Protein AF-A0A1X7TUS9-F1 (afdb_monomer_lite)

Foldseek 3Di:
DDPVVVCVVVVHDPVRVVVVVVCCVVPNPDDDDDPCVVPDDPPDDDPVSVVVVVVVVVVQLVVAFDDDPDDDPPDPDNVPDTDHDDDDD

Secondary structure (DSSP, 8-state):
--HHHHHHHTT--HHHHHHHHHHHHHHSS-PPPPTTTTPPPTTPPPHHHHHHHHHHHHHHHHHHPPPPSSPPTT-S-GGGPPPPPPP--

Structure (mmCIF, N/CA/C/O backbone):
data_AF-A0A1X7TUS9-F1
#
_entry.id   AF-A0A1X7TUS9-F1
#
loop_
_atom_site.group_PDB
_atom_site.id
_atom_site.type_symbol
_atom_site.label_atom_id
_atom_site.label_alt_id
_atom_site.label_comp_id
_atom_site.label_asym_id
_atom_site.label_entity_id
_atom_site.label_seq_id
_atom_site.pdbx_PDB_ins_code
_atom_site.Cartn_x
_atom_site.Cartn_y
_atom_site.Cartn_z
_atom_site.occupancy
_atom_site.B_iso_or_equiv
_atom_site.auth_seq_id
_atom_site.auth_comp_id
_atom_site.auth_asym_id
_atom_site.auth_atom_id
_atom_site.pdbx_PDB_model_num
ATOM 1 N N . ILE A 1 1 ? -18.640 -7.682 29.932 1.00 82.06 1 ILE A N 1
ATOM 2 C CA . ILE A 1 1 ? -17.200 -7.399 29.681 1.00 82.06 1 ILE A CA 1
ATOM 3 C C . ILE A 1 1 ? -16.974 -5.898 29.838 1.00 82.06 1 ILE A C 1
ATOM 5 O O . ILE A 1 1 ? -17.669 -5.131 29.184 1.00 82.06 1 ILE A O 1
ATOM 9 N N . CYS A 1 2 ? -16.066 -5.455 30.713 1.00 94.25 2 CYS A N 1
ATOM 10 C CA . CYS A 1 2 ? -15.755 -4.027 30.825 1.00 94.25 2 CYS A CA 1
ATOM 11 C C . CYS A 1 2 ? -14.844 -3.576 29.671 1.00 94.25 2 CYS A C 1
ATOM 13 O O . CYS A 1 2 ? -14.120 -4.378 29.081 1.00 94.25 2 CYS A O 1
ATOM 15 N N . LYS A 1 3 ? -14.834 -2.274 29.363 1.00 93.12 3 LYS A N 1
ATOM 16 C CA . LYS A 1 3 ? -14.017 -1.725 28.269 1.00 93.12 3 LYS A CA 1
ATOM 17 C C . LYS A 1 3 ? -12.530 -2.078 28.406 1.00 93.12 3 LYS A C 1
ATOM 19 O O . LYS A 1 3 ? -11.912 -2.439 27.415 1.00 93.12 3 LYS A O 1
ATOM 24 N N . LYS A 1 4 ? -11.959 -1.985 29.613 1.00 95.38 4 LYS A N 1
ATOM 25 C CA . LYS A 1 4 ? -10.539 -2.299 29.860 1.00 95.38 4 LYS A CA 1
ATOM 26 C C . LYS A 1 4 ? -10.213 -3.750 29.495 1.00 95.38 4 LYS A C 1
ATOM 28 O O . LYS A 1 4 ? -9.282 -3.977 28.732 1.00 95.38 4 LYS A O 1
ATOM 33 N N . LEU A 1 5 ? -11.025 -4.697 29.972 1.00 96.31 5 LEU A N 1
ATOM 34 C CA . LEU A 1 5 ? -10.868 -6.121 29.672 1.00 96.31 5 LEU A CA 1
ATOM 35 C C . LEU A 1 5 ? -11.017 -6.400 28.173 1.00 96.31 5 LEU A C 1
ATOM 37 O O . LEU A 1 5 ? -10.208 -7.121 27.609 1.00 96.31 5 LEU A O 1
ATOM 41 N N . PHE A 1 6 ? -11.998 -5.783 27.511 1.00 93.88 6 PHE A N 1
ATOM 42 C CA . PHE A 1 6 ? -12.179 -5.925 26.065 1.00 93.88 6 PHE A CA 1
ATOM 43 C C . PHE A 1 6 ? -10.944 -5.456 25.277 1.00 93.88 6 PHE A C 1
ATOM 45 O O . PHE A 1 6 ? -10.455 -6.171 24.410 1.00 93.88 6 PHE A O 1
ATOM 52 N N . LEU A 1 7 ? -10.411 -4.268 25.586 1.00 96.31 7 LEU A N 1
ATOM 53 C CA . LEU A 1 7 ? -9.220 -3.754 24.900 1.00 96.31 7 LEU A CA 1
ATOM 54 C C . LEU A 1 7 ? -7.987 -4.627 25.148 1.00 96.31 7 LEU A C 1
ATOM 56 O O . LEU A 1 7 ? -7.191 -4.795 24.231 1.00 96.31 7 LEU A O 1
ATOM 60 N N . PHE A 1 8 ? -7.852 -5.174 26.359 1.00 96.25 8 PHE A N 1
ATOM 61 C CA . PHE A 1 8 ? -6.766 -6.079 26.724 1.00 96.25 8 PHE A CA 1
ATOM 62 C C . PHE A 1 8 ? -6.850 -7.409 25.965 1.00 96.25 8 PHE A C 1
ATOM 64 O O . PHE A 1 8 ? -5.902 -7.769 25.280 1.00 96.25 8 PHE A O 1
ATOM 71 N N . VAL A 1 9 ? -7.999 -8.092 26.016 1.00 97.38 9 VAL A N 1
ATOM 72 C CA . VAL A 1 9 ? -8.203 -9.406 25.377 1.00 97.38 9 VAL A CA 1
ATOM 73 C C . VAL A 1 9 ? -7.973 -9.348 23.868 1.00 97.38 9 VAL A C 1
ATOM 75 O O . VAL A 1 9 ? -7.366 -10.250 23.303 1.00 97.38 9 VAL A O 1
ATOM 78 N N . TYR A 1 10 ? -8.432 -8.282 23.212 1.00 94.56 10 TYR A N 1
ATOM 79 C CA . TYR A 1 10 ? -8.308 -8.141 21.760 1.00 94.56 10 TYR A CA 1
ATOM 80 C C . TYR A 1 10 ? -7.086 -7.319 21.319 1.00 94.56 10 TYR A C 1
ATOM 82 O O . TYR A 1 10 ? -6.923 -7.070 20.125 1.00 94.56 10 TYR A O 1
ATOM 90 N N . SER A 1 11 ? -6.242 -6.860 22.252 1.00 96.50 11 SER A N 1
ATOM 91 C CA . SER A 1 11 ? -5.086 -5.993 21.969 1.00 96.50 11 SER A CA 1
ATOM 92 C C . SER A 1 11 ? -5.436 -4.765 21.109 1.00 96.50 11 SER A C 1
ATOM 94 O O . SER A 1 11 ? -4.701 -4.363 20.205 1.00 96.50 11 SER A O 1
ATOM 96 N N . ILE A 1 12 ? -6.591 -4.146 21.377 1.00 95.75 12 ILE A N 1
ATOM 97 C CA . ILE A 1 12 ? -7.125 -3.032 20.581 1.00 95.75 12 ILE A CA 1
ATOM 98 C C . ILE A 1 12 ? -6.787 -1.696 21.245 1.00 95.75 12 ILE A C 1
ATOM 100 O O . ILE A 1 12 ? -7.090 -1.451 22.412 1.00 95.75 12 ILE A O 1
ATOM 104 N N . ARG A 1 13 ? -6.244 -0.755 20.466 1.00 96.12 13 ARG A N 1
ATOM 105 C CA . ARG A 1 13 ? -6.046 0.631 20.920 1.00 96.12 13 ARG A CA 1
ATOM 106 C C . ARG A 1 13 ? -7.387 1.342 21.132 1.00 96.12 13 ARG A C 1
ATOM 108 O O . ARG A 1 13 ? -8.324 1.192 20.350 1.00 96.12 13 ARG A O 1
ATOM 115 N N . ASN A 1 14 ? -7.461 2.229 22.126 1.00 95.25 14 ASN A N 1
ATOM 116 C CA . ASN A 1 14 ? -8.684 2.986 22.436 1.00 95.25 14 ASN A CA 1
ATOM 117 C C . ASN A 1 14 ? -9.246 3.768 21.226 1.00 95.25 14 ASN A C 1
ATOM 119 O O . ASN A 1 14 ? -10.463 3.860 21.068 1.00 95.25 14 ASN A O 1
ATOM 123 N N . GLY A 1 15 ? -8.381 4.299 20.352 1.00 95.56 15 GLY A N 1
ATOM 124 C CA . GLY A 1 15 ? -8.796 4.962 19.108 1.00 95.56 15 GLY A CA 1
ATOM 125 C C . GLY A 1 15 ? -9.507 4.013 18.139 1.00 95.56 15 GLY A C 1
ATOM 126 O O . GLY A 1 15 ? -10.590 4.323 17.642 1.00 95.56 15 GLY A O 1
ATOM 127 N N . THR A 1 16 ? -8.957 2.813 17.946 1.00 94.31 16 THR A N 1
ATOM 128 C CA . THR A 1 16 ? -9.565 1.756 17.130 1.00 94.31 16 THR A CA 1
ATOM 129 C C . THR A 1 16 ? -10.927 1.344 17.686 1.00 94.31 16 THR A C 1
ATOM 131 O O . THR A 1 16 ? -11.889 1.264 16.927 1.00 94.31 16 THR A O 1
ATOM 134 N N . TYR A 1 17 ? -11.057 1.193 19.008 1.00 94.69 17 TYR A N 1
ATOM 135 C CA . TYR A 1 17 ? -12.343 0.911 19.654 1.00 94.69 17 TYR A CA 1
ATOM 136 C C . TYR A 1 17 ? -13.389 2.009 19.426 1.00 94.69 17 TYR A C 1
ATOM 138 O O . TYR A 1 17 ? -1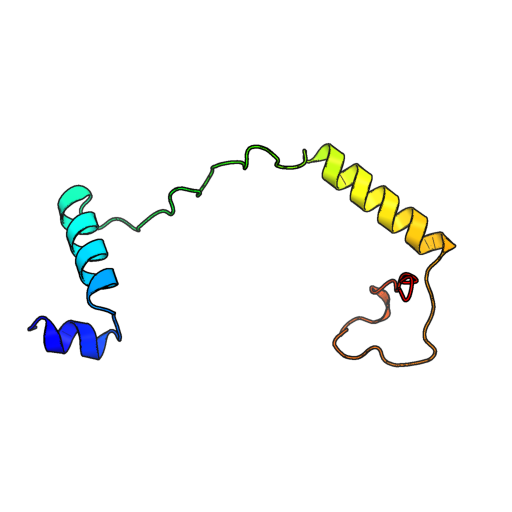4.525 1.706 19.069 1.00 94.69 17 TYR A O 1
ATOM 146 N N . LYS A 1 18 ? -13.021 3.291 19.582 1.00 95.38 18 LYS A N 1
ATOM 147 C CA . LYS A 1 18 ? -13.932 4.416 19.300 1.00 95.38 18 LYS A CA 1
ATOM 148 C C . LYS A 1 18 ? -14.425 4.381 17.849 1.00 95.38 18 LYS A C 1
ATOM 150 O O . LYS A 1 18 ? -15.614 4.575 17.603 1.00 95.38 18 LYS A O 1
ATOM 155 N N . ASN A 1 19 ? -13.530 4.085 16.906 1.00 93.94 19 ASN A N 1
ATOM 156 C CA . ASN A 1 19 ? -13.865 3.961 15.489 1.00 93.94 19 ASN A CA 1
ATOM 157 C C . ASN A 1 19 ? -14.787 2.769 15.203 1.00 93.94 19 ASN A C 1
ATOM 159 O O . ASN A 1 19 ? -15.757 2.930 14.467 1.00 93.94 19 ASN A O 1
ATOM 163 N N . LEU A 1 20 ? -14.525 1.608 15.811 1.00 93.12 20 LEU A N 1
ATOM 164 C CA . LEU A 1 20 ? -15.370 0.416 15.684 1.00 93.12 20 LEU A CA 1
ATOM 165 C C . LEU A 1 20 ? -16.767 0.649 16.264 1.00 93.12 20 LEU A C 1
ATOM 167 O O . LEU A 1 20 ? -17.751 0.362 15.591 1.00 93.12 20 LEU A O 1
ATOM 171 N N . ARG A 1 21 ? -16.866 1.243 17.461 1.00 94.19 21 ARG A N 1
ATOM 172 C CA . ARG A 1 21 ? -18.154 1.595 18.079 1.00 94.19 21 ARG A CA 1
ATOM 173 C C . ARG A 1 21 ? -18.947 2.559 17.198 1.00 94.19 21 ARG A C 1
ATOM 175 O O . ARG A 1 21 ? -20.129 2.332 16.980 1.00 94.19 21 ARG A O 1
ATOM 182 N N . ARG A 1 22 ? -18.309 3.614 16.679 1.00 95.56 22 ARG A N 1
ATOM 183 C CA . ARG A 1 22 ? -18.955 4.568 15.762 1.00 95.56 22 ARG A CA 1
ATOM 184 C C . ARG A 1 22 ? -19.480 3.870 14.506 1.00 95.56 22 ARG A C 1
ATOM 186 O O . ARG A 1 22 ? -20.636 4.066 14.158 1.00 95.56 22 ARG A O 1
ATOM 193 N N . HIS A 1 23 ? -18.659 3.030 13.876 1.00 96.06 23 HIS A N 1
ATOM 194 C CA . HIS A 1 23 ? -19.066 2.274 12.694 1.00 96.06 23 HIS A CA 1
ATOM 195 C C . HIS A 1 23 ? -20.252 1.349 12.982 1.00 96.06 23 HIS A C 1
ATOM 197 O O . HIS A 1 23 ? -21.206 1.337 12.213 1.00 96.06 23 HIS A O 1
ATOM 203 N N . PHE A 1 24 ? -20.199 0.608 14.091 1.00 95.25 24 PHE A N 1
ATOM 204 C CA . PHE A 1 24 ? -21.269 -0.292 14.513 1.00 95.25 24 PHE A CA 1
ATOM 205 C C . PHE A 1 24 ? -22.587 0.455 14.755 1.00 95.25 24 PHE A C 1
ATOM 207 O O . PHE A 1 24 ? -23.626 0.016 14.281 1.00 95.25 24 PHE A O 1
ATOM 214 N N . LEU A 1 25 ? -22.548 1.610 15.428 1.00 96.56 25 LEU A N 1
ATOM 215 C CA . LEU A 1 25 ? -23.748 2.421 15.665 1.00 96.56 25 LEU A CA 1
ATOM 216 C C . LEU A 1 25 ? -24.354 2.984 14.370 1.00 96.56 25 LEU A C 1
ATOM 218 O O . LEU A 1 25 ? -25.564 3.148 14.296 1.00 96.56 25 LEU A O 1
ATOM 222 N N . GLN A 1 26 ? -23.529 3.283 13.364 1.00 96.00 26 GLN A N 1
ATOM 223 C CA . GLN A 1 26 ? -23.984 3.845 12.088 1.00 96.00 26 GLN A CA 1
ATOM 224 C C . GLN A 1 26 ? -24.448 2.779 11.084 1.00 96.00 26 GLN A C 1
ATOM 226 O O . GLN A 1 26 ? -25.361 3.031 10.308 1.00 96.00 26 GLN A O 1
ATOM 231 N N . ASN A 1 27 ? -23.807 1.606 11.071 1.00 95.62 27 ASN A N 1
ATOM 232 C CA . ASN A 1 27 ? -23.941 0.621 9.989 1.00 95.62 27 ASN A CA 1
ATOM 233 C C . ASN A 1 27 ? -24.386 -0.775 10.460 1.00 95.62 27 ASN A C 1
ATOM 235 O O . ASN A 1 27 ? -24.617 -1.649 9.623 1.00 95.62 27 ASN A O 1
ATOM 239 N N . GLY A 1 28 ? -24.479 -1.006 11.772 1.00 95.62 28 GLY A N 1
ATOM 240 C CA . GLY A 1 28 ? -24.719 -2.320 12.366 1.00 95.62 28 GLY A CA 1
ATOM 241 C C . GLY A 1 28 ? -23.505 -3.253 12.280 1.00 95.62 28 GLY A C 1
ATOM 242 O O . GLY A 1 28 ? -22.349 -2.819 12.217 1.00 95.62 28 GLY A O 1
ATOM 243 N N . ILE A 1 29 ? -23.768 -4.563 12.276 1.00 94.50 29 ILE A N 1
ATOM 244 C CA . ILE A 1 29 ? -22.748 -5.608 12.097 1.00 94.50 29 ILE A CA 1
ATOM 245 C C . ILE A 1 29 ? -22.418 -5.713 10.607 1.00 94.50 29 ILE A C 1
ATOM 247 O O . ILE A 1 29 ? -22.929 -6.568 9.890 1.00 94.50 29 ILE A O 1
ATOM 251 N N . LYS A 1 30 ? -21.572 -4.800 10.131 1.00 93.69 30 LYS A N 1
ATOM 252 C CA . LYS A 1 30 ? -21.007 -4.835 8.779 1.00 93.69 30 LYS A CA 1
ATOM 253 C C . LYS A 1 30 ? -19.480 -4.787 8.846 1.00 93.69 30 LYS A C 1
ATOM 255 O O . LYS A 1 30 ? -18.935 -4.138 9.747 1.00 93.69 30 LYS A O 1
ATOM 260 N N . PRO A 1 31 ? -18.767 -5.438 7.914 1.00 91.00 31 PRO A N 1
ATOM 261 C CA . PRO A 1 31 ? -17.335 -5.234 7.760 1.00 91.00 31 PRO A CA 1
ATOM 262 C C . PRO A 1 31 ? -17.028 -3.766 7.458 1.00 91.00 31 PRO A C 1
ATOM 264 O O . PRO A 1 31 ? -17.750 -3.108 6.708 1.00 91.00 31 PRO A O 1
ATOM 267 N N . ARG A 1 32 ? -15.935 -3.249 8.022 1.00 90.62 32 ARG A N 1
ATOM 268 C CA . ARG A 1 32 ? -15.428 -1.928 7.641 1.00 90.62 32 ARG A CA 1
ATOM 269 C C . ARG A 1 32 ? -14.756 -2.037 6.279 1.00 90.62 32 ARG A C 1
ATOM 271 O O . ARG A 1 32 ? -13.796 -2.786 6.137 1.00 90.62 32 ARG A O 1
ATOM 278 N N . VAL A 1 33 ? -15.223 -1.248 5.322 1.00 90.06 33 VAL A N 1
ATOM 279 C CA . VAL A 1 33 ? -14.590 -1.104 4.007 1.00 90.06 33 VAL A CA 1
ATOM 280 C C . VAL A 1 33 ? -13.693 0.136 4.027 1.00 90.06 33 VAL A C 1
ATOM 282 O O . VAL A 1 33 ? -14.040 1.154 4.632 1.00 90.06 33 VAL A O 1
ATOM 285 N N . HIS A 1 34 ? -12.502 0.043 3.434 1.00 87.81 34 HIS A N 1
ATOM 286 C CA . HIS A 1 34 ? -11.589 1.178 3.339 1.00 87.81 34 HIS A CA 1
ATOM 287 C C . HIS A 1 34 ? -12.140 2.202 2.336 1.00 87.81 34 HIS A C 1
ATOM 289 O O . HIS A 1 34 ? -12.685 1.825 1.305 1.00 87.81 34 HIS A O 1
ATOM 295 N N . GLY A 1 35 ? -11.965 3.502 2.595 1.00 87.88 35 GLY A N 1
ATOM 296 C CA . GLY A 1 35 ? -12.498 4.553 1.712 1.00 87.88 35 GLY A CA 1
ATOM 297 C C . GLY A 1 35 ? -11.918 4.538 0.291 1.00 87.88 35 GLY A C 1
ATOM 298 O O . GLY A 1 35 ? -12.529 5.073 -0.626 1.00 87.88 35 GLY A O 1
ATOM 299 N N . ASN A 1 36 ? -10.761 3.896 0.103 1.00 90.00 36 ASN A N 1
ATOM 300 C CA . ASN A 1 36 ? -10.140 3.718 -1.214 1.00 90.00 36 ASN A CA 1
ATOM 301 C C . ASN A 1 36 ? -10.491 2.376 -1.874 1.00 90.00 36 ASN A C 1
ATOM 303 O O . ASN A 1 36 ? -10.018 2.110 -2.975 1.00 90.00 36 ASN A O 1
ATOM 307 N N . THR A 1 37 ? -11.270 1.504 -1.227 1.00 91.44 37 THR A N 1
ATOM 308 C CA . THR A 1 37 ? -11.698 0.251 -1.858 1.00 91.44 37 THR A CA 1
ATOM 309 C C . THR A 1 37 ? -12.527 0.577 -3.100 1.00 91.44 37 THR A C 1
ATOM 311 O O . THR A 1 37 ? -13.513 1.301 -3.014 1.00 91.44 37 THR A O 1
ATOM 314 N N . GLY A 1 38 ? -12.104 0.067 -4.258 1.00 88.88 38 GLY A N 1
ATOM 315 C CA . GLY A 1 38 ? -12.760 0.328 -5.544 1.00 88.88 38 GLY A CA 1
ATOM 316 C C . GLY A 1 38 ? -12.483 1.710 -6.145 1.00 88.88 38 GLY A C 1
ATOM 317 O O . GLY A 1 38 ? -13.006 2.013 -7.212 1.00 88.88 38 GLY A O 1
ATOM 318 N N . ARG A 1 39 ? -11.658 2.551 -5.504 1.00 92.19 39 ARG A N 1
ATOM 319 C CA . ARG A 1 39 ? -11.282 3.860 -6.046 1.00 92.19 39 ARG A CA 1
ATOM 320 C C . ARG A 1 39 ? -9.973 3.757 -6.821 1.00 92.19 39 ARG A C 1
ATOM 322 O O . ARG A 1 39 ? -8.959 3.332 -6.273 1.00 92.19 39 ARG A O 1
ATOM 329 N N . ILE A 1 40 ? -9.992 4.206 -8.071 1.00 88.44 40 ILE A N 1
ATOM 330 C CA . ILE A 1 40 ? -8.792 4.332 -8.901 1.00 88.44 40 ILE A CA 1
ATOM 331 C C . ILE A 1 40 ? -8.092 5.661 -8.544 1.00 88.44 40 ILE A C 1
ATOM 333 O O . ILE A 1 40 ? -8.76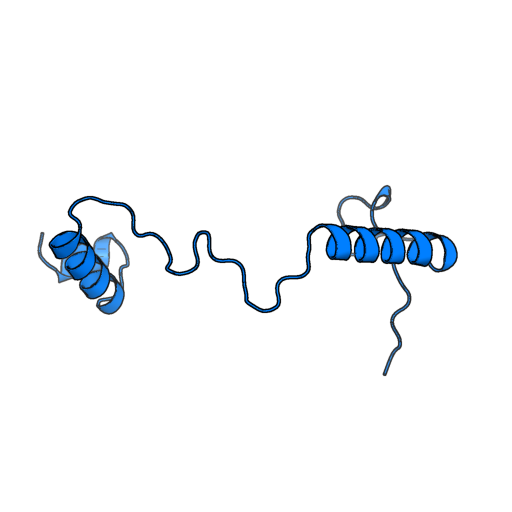4 6.698 -8.495 1.00 88.44 40 ILE A O 1
ATOM 337 N N . PRO A 1 41 ? -6.778 5.662 -8.243 1.00 90.06 41 PRO A N 1
ATOM 338 C CA . PRO A 1 41 ? -6.007 6.891 -8.049 1.00 90.06 41 PRO A CA 1
ATOM 339 C C . PRO A 1 41 ? -6.084 7.825 -9.265 1.00 90.06 41 PRO A C 1
ATOM 341 O O . PRO A 1 41 ? -6.136 7.364 -10.401 1.00 90.06 41 PRO A O 1
ATOM 344 N N . CYS A 1 42 ? -6.017 9.141 -9.047 1.00 89.62 42 CYS A N 1
ATOM 345 C CA . CYS A 1 42 ? -6.079 10.142 -10.124 1.00 89.62 42 CYS A CA 1
ATOM 346 C C . CYS A 1 42 ? -4.941 10.029 -11.152 1.00 89.62 42 CYS A C 1
ATOM 348 O O . CYS A 1 42 ? -5.102 10.458 -12.288 1.00 89.62 42 CYS A O 1
ATOM 350 N N . HIS A 1 43 ? -3.815 9.434 -10.760 1.00 90.12 43 HIS A N 1
ATOM 351 C CA . HIS A 1 43 ? -2.647 9.203 -11.611 1.00 90.12 43 HIS A CA 1
ATOM 352 C C . HIS A 1 43 ? -2.356 7.708 -11.771 1.00 90.12 43 HIS A C 1
ATOM 354 O O . HIS A 1 43 ? -1.203 7.297 -11.859 1.00 90.12 43 HIS A O 1
ATOM 360 N N . ALA A 1 44 ? -3.397 6.873 -11.735 1.00 91.25 44 ALA A N 1
ATOM 361 C CA . ALA A 1 44 ? -3.235 5.465 -12.050 1.00 91.25 44 ALA A CA 1
ATOM 362 C C . ALA A 1 44 ? -2.836 5.311 -13.523 1.00 91.25 44 ALA A C 1
ATOM 364 O O . ALA A 1 44 ? -3.505 5.840 -14.411 1.00 91.25 44 ALA A O 1
ATOM 365 N N . VAL A 1 45 ? -1.752 4.577 -13.770 1.00 93.06 45 VAL A N 1
ATOM 366 C CA . VAL A 1 45 ? -1.359 4.181 -15.126 1.00 93.06 45 VAL A CA 1
ATOM 367 C C . VAL A 1 45 ? -2.451 3.272 -15.693 1.00 93.06 45 VAL A C 1
ATOM 369 O O . VAL A 1 45 ? -2.998 2.427 -14.979 1.00 93.06 45 VAL A O 1
ATOM 372 N N . SER A 1 46 ? -2.800 3.467 -16.965 1.00 93.75 46 SER A N 1
ATOM 373 C CA . SER A 1 46 ? -3.777 2.615 -17.640 1.00 93.75 46 SER A CA 1
ATOM 374 C C . SER A 1 46 ? -3.259 1.179 -17.739 1.00 93.75 46 SER A C 1
ATOM 376 O O . SER A 1 46 ? -2.055 0.934 -17.728 1.00 93.75 46 SER A O 1
ATOM 378 N N . VAL A 1 47 ? -4.169 0.212 -17.876 1.00 92.88 47 VAL A N 1
ATOM 379 C CA . VAL A 1 47 ? -3.777 -1.191 -18.093 1.00 92.88 47 VAL A CA 1
ATOM 380 C C . VAL A 1 47 ? -2.888 -1.321 -19.332 1.00 92.88 47 VAL A C 1
ATOM 382 O O . VAL A 1 47 ? -1.939 -2.095 -19.310 1.00 92.88 47 VAL A O 1
ATOM 385 N N . GLU A 1 48 ? -3.149 -0.529 -20.374 1.00 95.75 48 GLU A N 1
ATOM 386 C CA . GLU A 1 48 ? -2.311 -0.510 -21.574 1.00 95.75 48 GLU A CA 1
ATOM 387 C C . GLU A 1 48 ? -0.921 0.063 -21.296 1.00 95.75 48 GLU A C 1
ATOM 389 O O . GLU A 1 48 ? 0.067 -0.589 -21.601 1.00 95.75 48 GLU A O 1
ATOM 394 N N . GLY A 1 49 ? -0.827 1.186 -20.577 1.00 96.06 49 GLY A N 1
ATOM 395 C CA . GLY A 1 49 ? 0.470 1.742 -20.187 1.00 96.06 49 GLY A CA 1
ATOM 396 C C . GLY A 1 49 ? 1.278 0.791 -19.299 1.00 96.06 49 GLY A C 1
ATOM 397 O O . GLY A 1 49 ? 2.500 0.755 -19.386 1.00 96.06 49 GLY A O 1
ATOM 398 N N . ILE A 1 50 ? 0.616 -0.029 -18.475 1.00 95.88 50 ILE A N 1
ATOM 399 C CA . ILE A 1 50 ? 1.291 -1.095 -17.724 1.00 95.88 50 ILE A CA 1
ATOM 400 C C . ILE A 1 50 ? 1.868 -2.144 -18.682 1.00 95.88 50 ILE A C 1
ATOM 402 O O . ILE A 1 50 ? 3.013 -2.547 -18.493 1.00 95.88 50 ILE A O 1
ATOM 406 N N . LYS A 1 51 ? 1.120 -2.574 -19.708 1.00 97.00 51 LYS A N 1
ATOM 407 C CA . LYS A 1 51 ? 1.632 -3.521 -20.713 1.00 97.00 51 LYS A CA 1
ATOM 408 C C . LYS A 1 51 ? 2.805 -2.937 -21.491 1.00 97.00 51 LYS A C 1
ATOM 410 O O . LYS A 1 51 ? 3.793 -3.639 -21.666 1.00 97.00 51 LYS A O 1
ATOM 415 N N . ASP A 1 52 ? 2.721 -1.672 -21.892 1.00 97.44 52 ASP A N 1
ATOM 416 C CA . ASP A 1 52 ? 3.794 -0.989 -22.618 1.00 97.44 52 ASP A CA 1
ATOM 417 C C . ASP A 1 52 ? 5.078 -0.935 -21.781 1.00 97.44 52 ASP A C 1
ATOM 419 O O . ASP A 1 52 ? 6.163 -1.242 -22.273 1.00 97.44 52 ASP A O 1
ATOM 423 N N . VAL A 1 53 ? 4.959 -0.614 -20.487 1.00 95.88 53 VAL A N 1
ATOM 424 C CA . VAL A 1 53 ? 6.096 -0.608 -19.553 1.00 95.88 53 VAL A CA 1
ATOM 425 C C . VAL A 1 53 ? 6.665 -2.013 -19.357 1.00 95.88 53 VAL A C 1
ATOM 427 O O . VAL A 1 53 ? 7.883 -2.173 -19.342 1.00 95.88 53 VAL A O 1
ATOM 430 N N . VAL A 1 54 ? 5.816 -3.035 -19.218 1.00 94.19 54 VAL A N 1
ATOM 431 C CA . VAL A 1 54 ? 6.270 -4.430 -19.097 1.00 94.19 54 VAL A CA 1
ATOM 432 C C . VAL A 1 54 ? 7.019 -4.860 -20.357 1.00 94.19 54 VAL A C 1
ATOM 434 O O . VAL A 1 54 ? 8.141 -5.341 -20.243 1.00 94.19 54 VAL A O 1
ATOM 437 N N . ALA A 1 55 ? 6.458 -4.613 -21.542 1.00 95.50 55 ALA A N 1
ATOM 438 C CA . ALA A 1 55 ? 7.096 -4.935 -22.815 1.00 95.50 55 ALA A CA 1
ATOM 439 C C . ALA A 1 55 ? 8.436 -4.204 -22.977 1.00 95.50 55 ALA A C 1
ATOM 441 O O . ALA A 1 55 ? 9.429 -4.802 -23.386 1.00 95.50 55 ALA A O 1
ATOM 442 N N . PHE A 1 56 ? 8.496 -2.924 -22.601 1.00 93.94 56 PHE A N 1
ATOM 443 C CA . PHE A 1 56 ? 9.744 -2.166 -22.586 1.00 93.94 56 PHE A CA 1
ATOM 444 C C . PHE A 1 56 ? 10.796 -2.814 -21.677 1.00 93.94 56 PHE A C 1
ATOM 446 O O . PHE A 1 56 ? 11.929 -3.017 -22.110 1.00 93.94 56 PHE A O 1
ATOM 453 N N . LEU A 1 57 ? 10.434 -3.161 -20.437 1.00 91.62 57 LEU A N 1
ATOM 454 C CA . LEU A 1 57 ? 11.356 -3.788 -19.488 1.00 91.62 57 LEU A CA 1
ATOM 455 C C . LEU A 1 57 ? 11.826 -5.164 -19.966 1.00 91.62 57 LEU A C 1
ATOM 457 O O . LEU A 1 57 ? 12.997 -5.487 -19.800 1.00 91.62 57 LEU A O 1
ATOM 461 N N . GLU A 1 58 ? 10.943 -5.965 -20.561 1.00 90.25 58 GLU A N 1
ATOM 462 C CA . GLU A 1 58 ? 11.287 -7.282 -21.101 1.00 90.25 58 GLU A CA 1
ATOM 463 C C . GLU A 1 58 ? 12.265 -7.182 -22.272 1.00 90.25 58 GLU A C 1
ATOM 465 O O . GLU A 1 58 ? 13.273 -7.891 -22.261 1.00 90.25 58 GLU A O 1
ATOM 470 N N . ASN A 1 59 ? 12.006 -6.273 -23.217 1.00 92.38 59 ASN A N 1
ATOM 471 C CA . ASN A 1 59 ? 12.878 -6.014 -24.363 1.00 92.38 59 ASN A CA 1
ATOM 472 C C . ASN A 1 59 ? 14.239 -5.474 -23.914 1.00 92.38 59 ASN A C 1
ATOM 474 O O . ASN A 1 59 ? 15.277 -5.997 -24.302 1.00 92.38 59 ASN A O 1
ATOM 478 N N . TYR A 1 60 ? 14.245 -4.474 -23.030 1.00 91.12 60 TYR A N 1
ATOM 479 C CA . TYR A 1 60 ? 15.480 -3.907 -22.493 1.00 91.12 60 TYR A CA 1
ATOM 480 C C . TYR A 1 60 ? 16.297 -4.955 -21.728 1.00 91.12 60 TYR A C 1
ATOM 482 O O . TYR A 1 60 ? 17.520 -5.013 -21.829 1.00 91.12 60 TYR A O 1
ATOM 490 N N . ALA A 1 61 ? 15.631 -5.817 -20.961 1.00 88.56 61 ALA A N 1
ATOM 491 C CA . ALA A 1 61 ? 16.308 -6.887 -20.253 1.00 88.56 61 ALA A CA 1
ATOM 492 C C . ALA A 1 61 ? 16.889 -7.944 -21.198 1.00 88.56 61 ALA A C 1
ATOM 494 O O . ALA A 1 61 ? 17.886 -8.559 -20.839 1.00 88.56 61 ALA A O 1
ATOM 495 N N . GLU A 1 62 ? 16.311 -8.178 -22.373 1.00 86.94 62 GLU A N 1
ATOM 496 C CA . GLU A 1 62 ? 16.877 -9.127 -23.336 1.00 86.94 62 GLU A CA 1
ATOM 497 C C . GLU A 1 62 ? 18.258 -8.677 -23.832 1.00 86.94 62 GLU A C 1
ATOM 499 O O . GLU A 1 62 ? 19.190 -9.479 -23.869 1.00 86.94 62 GLU A O 1
ATOM 504 N N . ASP A 1 63 ? 18.415 -7.380 -24.096 1.00 88.19 63 ASP A N 1
ATOM 505 C CA . ASP A 1 63 ? 19.664 -6.814 -24.612 1.00 88.19 63 ASP A CA 1
ATOM 506 C C . ASP A 1 63 ? 20.707 -6.549 -23.512 1.00 88.19 63 ASP A C 1
ATOM 508 O O . ASP A 1 63 ? 21.911 -6.680 -23.738 1.00 88.19 63 ASP A O 1
ATOM 512 N N . TYR A 1 64 ? 20.260 -6.163 -22.310 1.00 85.75 64 TYR A N 1
ATOM 513 C CA . TYR A 1 64 ? 21.132 -5.609 -21.265 1.00 85.75 64 TYR A CA 1
ATOM 514 C C . TYR A 1 64 ? 21.174 -6.423 -19.964 1.00 85.75 64 TYR A C 1
ATOM 516 O O . TYR A 1 64 ? 21.743 -5.954 -18.975 1.00 85.75 64 TYR A O 1
ATOM 524 N N . THR A 1 65 ? 20.588 -7.626 -19.914 1.00 84.44 65 THR A N 1
ATOM 525 C CA . THR A 1 65 ? 20.663 -8.458 -18.700 1.00 84.44 65 THR A CA 1
ATOM 526 C C . THR A 1 65 ? 22.097 -8.857 -18.383 1.00 84.44 65 THR A C 1
ATOM 528 O O . THR A 1 65 ? 22.821 -9.408 -19.211 1.00 84.44 65 THR A O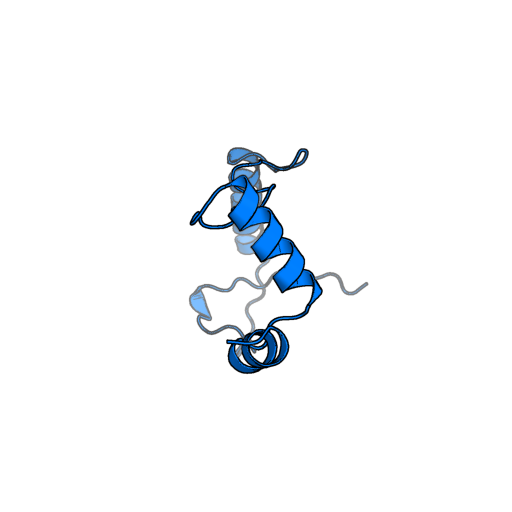 1
ATOM 531 N N . ILE A 1 66 ? 22.480 -8.661 -17.123 1.00 80.69 66 ILE A N 1
ATOM 532 C CA . ILE A 1 66 ? 23.740 -9.159 -16.583 1.00 80.69 66 ILE A CA 1
ATOM 533 C C . ILE A 1 66 ? 23.503 -10.551 -16.001 1.00 80.69 66 ILE A C 1
ATOM 535 O O . ILE A 1 66 ? 22.752 -10.726 -15.038 1.00 80.69 66 ILE A O 1
ATOM 539 N N . LEU A 1 67 ? 24.190 -11.549 -16.552 1.00 75.62 67 LEU A N 1
ATOM 540 C CA . LEU A 1 67 ? 24.255 -12.877 -15.953 1.00 75.62 67 LEU A CA 1
ATOM 541 C C . LEU A 1 67 ? 25.312 -12.874 -14.851 1.00 75.62 67 LEU A C 1
ATOM 543 O O . LEU A 1 67 ? 26.497 -12.665 -15.109 1.00 75.62 67 LEU A O 1
ATOM 547 N N . LEU A 1 68 ? 24.890 -13.116 -13.610 1.00 71.50 68 LEU A N 1
ATOM 548 C CA . LEU A 1 68 ? 25.833 -13.316 -12.517 1.00 71.50 68 LEU A CA 1
ATOM 549 C C . LEU A 1 68 ? 26.296 -14.779 -12.490 1.00 71.50 68 LEU A C 1
ATOM 551 O O . LEU A 1 68 ? 25.452 -15.679 -12.508 1.00 71.50 68 LEU A O 1
ATOM 555 N N . PRO A 1 69 ? 27.612 -15.044 -12.386 1.00 68.44 69 PRO A N 1
ATOM 556 C CA . PRO A 1 69 ? 28.145 -16.387 -12.196 1.00 68.44 69 PRO A CA 1
ATOM 557 C C . PRO A 1 69 ? 27.928 -16.815 -10.735 1.00 68.44 69 PRO A C 1
ATOM 559 O O . PRO A 1 69 ? 28.872 -16.958 -9.964 1.00 68.44 69 PRO A O 1
ATOM 562 N N . GLY A 1 70 ? 26.674 -16.934 -10.294 1.00 72.31 70 GLY A N 1
ATOM 563 C CA . GLY A 1 70 ? 26.388 -17.295 -8.912 1.00 72.31 70 GLY A CA 1
ATOM 564 C C . GLY A 1 70 ? 24.966 -17.040 -8.436 1.00 72.31 70 GLY A C 1
ATOM 565 O O . GLY A 1 70 ? 24.072 -16.610 -9.161 1.00 72.31 70 GLY A O 1
ATOM 566 N N . ARG A 1 71 ? 24.771 -17.339 -7.153 1.00 71.12 71 ARG A N 1
ATOM 567 C CA . ARG A 1 71 ? 23.490 -17.255 -6.461 1.00 71.12 71 ARG A CA 1
ATOM 568 C C . ARG A 1 71 ? 23.172 -15.803 -6.080 1.00 71.12 71 ARG A C 1
ATOM 570 O O . ARG A 1 71 ? 23.886 -15.219 -5.273 1.00 71.12 71 ARG A O 1
ATOM 577 N N . ILE A 1 72 ? 22.068 -15.252 -6.583 1.00 75.44 72 ILE A N 1
ATOM 578 C CA . ILE A 1 72 ? 21.546 -13.938 -6.161 1.00 75.44 72 ILE A CA 1
ATOM 579 C C . ILE A 1 72 ? 20.888 -14.066 -4.768 1.00 75.44 72 ILE A C 1
ATOM 581 O O . ILE A 1 72 ? 19.953 -14.867 -4.608 1.00 75.44 72 ILE A O 1
ATOM 585 N N . PRO A 1 73 ? 21.329 -13.304 -3.749 1.00 76.69 73 PRO A N 1
ATOM 586 C CA . PRO A 1 73 ? 20.681 -13.281 -2.440 1.00 76.69 73 PRO A CA 1
ATOM 587 C C . PRO A 1 73 ? 19.224 -12.810 -2.537 1.00 76.69 73 PRO A C 1
ATOM 589 O O . PRO A 1 73 ? 18.922 -11.831 -3.210 1.00 76.69 73 PRO A O 1
ATOM 592 N N . GLY A 1 74 ? 18.304 -13.506 -1.864 1.00 76.88 74 GLY A N 1
ATOM 593 C CA . GLY A 1 74 ? 16.884 -13.122 -1.812 1.00 76.88 74 GLY A CA 1
ATOM 594 C C . GLY A 1 74 ? 16.037 -13.506 -3.034 1.00 76.88 74 GLY A C 1
ATOM 595 O O . GLY A 1 74 ? 14.814 -13.425 -2.959 1.00 76.88 74 GLY A O 1
ATOM 596 N N . VAL A 1 75 ? 16.639 -13.996 -4.121 1.00 78.06 75 VAL A N 1
ATOM 597 C CA . VAL A 1 75 ? 15.911 -14.518 -5.290 1.00 78.06 75 VAL A CA 1
ATOM 598 C C . VAL A 1 75 ? 15.829 -16.038 -5.189 1.00 78.06 75 VAL A C 1
ATOM 600 O O . VAL A 1 75 ? 16.856 -16.700 -5.077 1.00 78.06 75 VAL A O 1
ATOM 603 N N . ARG A 1 76 ? 14.617 -16.607 -5.197 1.00 73.00 76 ARG A N 1
ATOM 604 C CA . ARG A 1 76 ? 14.417 -18.064 -5.071 1.00 73.00 76 ARG A CA 1
ATOM 605 C C . ARG A 1 76 ? 14.528 -18.796 -6.413 1.00 73.00 76 ARG A C 1
ATOM 607 O O . ARG A 1 76 ? 15.124 -19.868 -6.457 1.00 73.00 76 ARG A O 1
ATOM 614 N N . ASP A 1 77 ? 14.026 -18.177 -7.483 1.00 75.69 77 ASP A N 1
ATOM 615 C CA . ASP A 1 77 ? 13.954 -18.757 -8.828 1.00 75.69 77 ASP A CA 1
ATOM 616 C C . ASP A 1 77 ? 14.884 -18.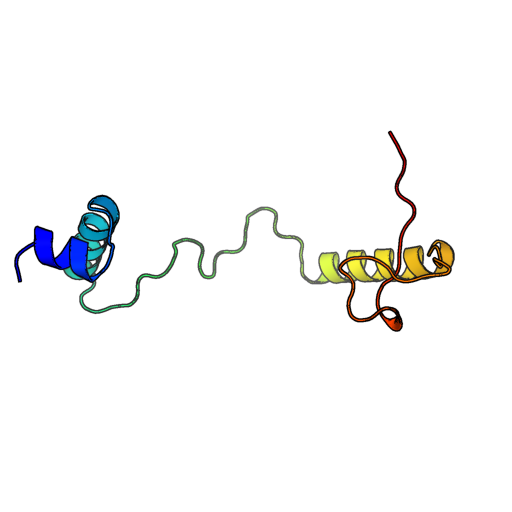009 -9.795 1.00 75.69 77 ASP A C 1
ATOM 618 O O . ASP A 1 77 ? 14.498 -17.027 -10.429 1.00 75.69 77 ASP A O 1
ATOM 622 N N . TYR A 1 78 ? 16.124 -18.486 -9.919 1.00 67.31 78 TYR A N 1
ATOM 623 C CA . TYR A 1 78 ? 17.169 -17.830 -10.719 1.00 67.31 78 TYR A CA 1
ATOM 624 C C . TYR A 1 78 ? 16.843 -17.736 -12.211 1.00 67.31 78 TYR A C 1
ATOM 626 O O . TYR A 1 78 ? 17.128 -16.717 -12.826 1.00 67.31 78 TYR A O 1
ATOM 634 N N . GLY A 1 79 ? 16.185 -18.749 -12.784 1.00 67.75 79 GLY A N 1
ATOM 635 C CA . GLY A 1 79 ? 15.832 -18.760 -14.210 1.00 67.75 79 GLY A CA 1
ATOM 636 C C . GLY A 1 79 ? 14.771 -17.732 -14.620 1.00 67.75 79 GLY A C 1
ATOM 637 O O . GLY A 1 79 ? 14.518 -17.574 -15.807 1.00 67.75 79 GLY A O 1
ATOM 638 N N . LYS A 1 80 ? 14.132 -17.049 -13.659 1.00 72.25 80 LYS A N 1
ATOM 639 C CA . LYS A 1 80 ? 13.097 -16.033 -13.917 1.00 72.25 80 LYS A CA 1
ATOM 640 C C . LYS A 1 80 ? 13.537 -14.610 -13.577 1.00 72.25 80 LYS A C 1
ATOM 642 O O . LYS A 1 80 ? 12.795 -13.672 -13.847 1.00 72.25 80 LYS A O 1
ATOM 647 N N . ALA A 1 81 ? 14.704 -14.435 -12.961 1.00 78.31 81 ALA A N 1
ATOM 648 C CA . ALA A 1 81 ? 15.192 -13.123 -12.565 1.00 78.31 81 ALA A CA 1
ATOM 649 C C . ALA A 1 81 ? 16.138 -12.562 -13.631 1.00 78.31 81 ALA A C 1
ATOM 651 O O . ALA A 1 81 ? 17.187 -13.142 -13.896 1.00 78.31 81 ALA A O 1
ATOM 652 N N . LYS A 1 82 ? 15.775 -11.414 -14.208 1.00 80.44 82 LYS A N 1
ATOM 653 C CA . LYS A 1 82 ? 16.629 -10.636 -15.110 1.00 80.44 82 LYS A CA 1
ATOM 654 C C . LYS A 1 82 ? 17.233 -9.461 -14.332 1.00 80.44 82 LYS A C 1
ATOM 656 O O . LYS A 1 82 ? 16.492 -8.662 -13.759 1.00 80.44 82 LYS A O 1
ATOM 661 N N . LEU A 1 83 ? 18.562 -9.386 -14.251 1.00 82.31 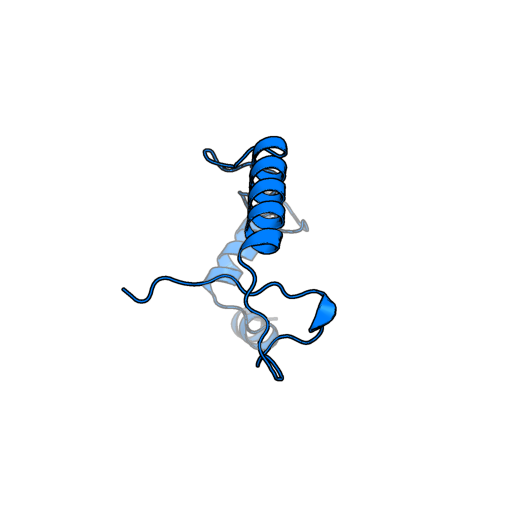83 LEU A N 1
ATOM 662 C CA . LEU A 1 83 ? 19.266 -8.306 -13.553 1.00 82.31 83 LEU A CA 1
ATOM 663 C C . LEU A 1 83 ? 19.631 -7.199 -14.534 1.00 82.31 83 LEU A C 1
ATOM 665 O O . LEU A 1 83 ? 20.371 -7.436 -15.486 1.00 82.31 83 LEU A O 1
ATOM 669 N N . LEU A 1 84 ? 19.144 -5.990 -14.265 1.00 84.88 84 LEU A N 1
ATOM 670 C CA . LEU A 1 84 ? 19.442 -4.811 -15.070 1.00 84.88 84 LEU A CA 1
ATOM 671 C C . LEU A 1 84 ? 20.621 -4.019 -14.485 1.00 84.88 84 LEU A C 1
ATOM 673 O O . LEU A 1 84 ? 20.749 -3.939 -13.259 1.00 84.88 84 LEU A O 1
ATOM 677 N N . PRO A 1 85 ? 21.462 -3.401 -15.333 1.00 80.38 85 PRO A N 1
ATOM 678 C CA . PRO A 1 85 ? 22.517 -2.506 -14.880 1.00 80.38 85 PRO A CA 1
ATOM 679 C C . PRO A 1 85 ? 21.905 -1.284 -14.189 1.00 80.38 85 PRO A C 1
ATOM 681 O O . PRO A 1 85 ? 21.088 -0.571 -14.771 1.00 80.38 85 PRO A O 1
ATOM 684 N N . SER A 1 86 ? 22.315 -1.018 -12.951 1.00 78.81 86 SER A N 1
ATOM 685 C CA . SER A 1 86 ? 22.020 0.245 -12.271 1.00 78.81 86 SER A CA 1
ATOM 686 C C . SER A 1 86 ? 23.191 1.206 -12.441 1.00 78.81 86 SER A C 1
ATOM 688 O O . SER A 1 86 ? 24.338 0.816 -12.216 1.00 78.81 86 SER A O 1
ATOM 690 N N . SER A 1 87 ? 22.916 2.471 -12.758 1.00 76.50 87 SER A N 1
ATOM 691 C CA . SER A 1 87 ? 23.931 3.518 -12.633 1.00 76.50 87 SER A C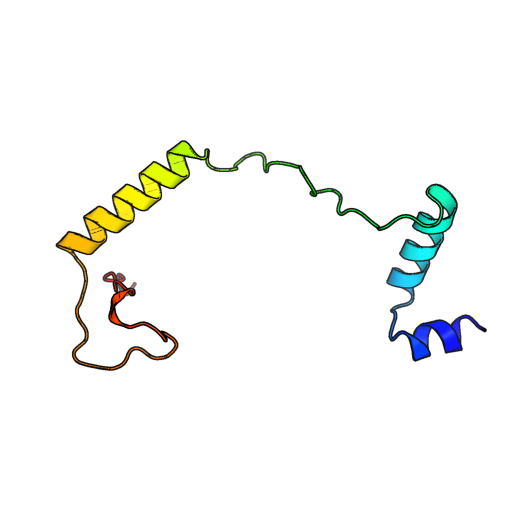A 1
ATOM 692 C C . SER A 1 87 ? 24.282 3.690 -11.157 1.00 76.50 87 SER A C 1
ATOM 694 O O . SER A 1 87 ? 23.400 3.953 -10.340 1.00 76.50 87 SER A O 1
ATOM 696 N N . VAL A 1 88 ? 25.559 3.546 -10.813 1.00 68.38 88 VAL A N 1
ATOM 697 C CA . VAL A 1 88 ? 26.080 4.026 -9.532 1.00 68.38 88 VAL A CA 1
ATOM 698 C C . VAL A 1 88 ? 26.244 5.540 -9.654 1.00 68.38 88 VAL A C 1
ATOM 700 O O . VAL A 1 88 ? 27.178 6.020 -10.289 1.00 68.38 88 VAL A O 1
ATOM 703 N N . SER A 1 89 ? 25.264 6.287 -9.149 1.00 50.94 89 SER A N 1
ATOM 704 C CA . SER A 1 89 ? 25.425 7.718 -8.862 1.00 50.94 89 SER A CA 1
ATOM 705 C C . SER A 1 89 ? 26.005 7.908 -7.471 1.00 50.94 89 SER A C 1
ATOM 707 O O . SER A 1 89 ? 25.624 7.123 -6.572 1.00 50.94 89 SER A O 1
#

pLDDT: mean 87.94, std 9.45, range [50.94, 97.44]

Sequence (89 aa):
ICKKLFLFVYSIRNGTYKNLRRHFLQNGIKPRVHGNTGRIPCHAVSVEGIKDVVAFLENYAEDYTILLPGRIPGVRDYGKAKLLPSSVS

Radius of gyration: 24.29 Å; chains: 1; bounding box: 53×29×55 Å

Organism: Amphimedon queenslandica (NCBI:txid400682)